Protein AF-A0AAD4DCB7-F1 (afdb_monomer)

InterPro domains:
  IPR027417 P-loop containing nucleoside triphosphate hydrolase [G3DSA:3.40.50.300] (30-169)

Organism: NCBI:txid604196

Foldseek 3Di:
DDDDDDDDDDDDDDDDDDDDDDDDDDDPPPPPPVVVLLLVVLVVLLVVCVPDDDDFDWDAPDPPDDPVRIDGPLVVVVVCVVDPDDDDDDDDDVVSCLVVVLSVSLNVCSVVDDPQAAREFEAEPVVDPDPVDDRVVVSVVVSVDDPVNVVVCVVVVHHHDYRYHDPVD

Radius of gyration: 20.67 Å; Cα contacts (8 Å, |Δi|>4): 109; chains: 1; bounding box: 47×48×66 Å

Secondary structure (DSSP, 8-state):
-------------PPPP----------------HHHHHHHHHHHHHHHTTT--PPPPEE-SSTTS-GGG-EEHHHHHHHHHHTT---------TTSSHHHHHHHHHHHHHHH--TTSPEEEEEEGGG-S-TTS-HHHHHHHHTT--HHHHHHHHHTT--EEEEEE-TT-

Solvent-accessible surface area (backbone atoms only — not comparable to full-atom values): 11373 Å² total; per-residue (Å²): 142,82,89,78,90,84,75,88,86,76,89,78,86,83,80,84,87,85,88,88,80,88,83,89,81,81,74,82,71,76,72,75,60,65,61,60,57,49,50,53,50,38,52,54,53,52,61,77,55,66,81,64,91,78,77,91,51,71,39,52,95,45,94,85,54,60,79,93,55,55,42,57,40,68,62,54,52,53,55,42,70,75,45,93,66,88,80,85,87,88,84,76,61,90,90,68,46,63,64,61,48,52,53,51,50,46,46,53,50,49,72,71,57,53,94,89,52,63,44,73,42,83,40,63,49,80,80,51,95,58,83,90,49,65,62,67,61,54,52,41,44,77,68,72,46,48,73,68,54,55,50,48,41,59,75,67,65,62,50,70,45,77,44,80,33,57,91,91,113

Mean predicted aligned error: 11.13 Å

pLDDT: mean 80.5, std 22.94, range [25.91, 97.88]

Structure (mmCIF, N/CA/C/O backbone):
data_AF-A0AAD4DCB7-F1
#
_entry.id   AF-A0AAD4DCB7-F1
#
loop_
_atom_site.group_PDB
_atom_site.id
_atom_site.type_symbol
_atom_site.label_atom_id
_atom_site.label_alt_id
_atom_site.label_comp_id
_atom_site.label_asym_id
_atom_site.label_entity_id
_atom_site.label_seq_id
_atom_site.pdbx_PDB_ins_code
_atom_site.Cartn_x
_atom_site.Cartn_y
_atom_site.Cartn_z
_atom_site.occupancy
_atom_site.B_iso_or_equiv
_atom_site.auth_seq_id
_atom_site.auth_comp_id
_atom_site.auth_asym_id
_atom_site.auth_atom_id
_atom_site.pdbx_PDB_model_num
ATOM 1 N N . MET A 1 1 ? 25.130 -33.516 -2.835 1.00 41.56 1 MET A N 1
ATOM 2 C CA . MET A 1 1 ? 24.281 -34.267 -1.887 1.00 41.56 1 MET A CA 1
ATOM 3 C C . MET A 1 1 ? 24.640 -33.838 -0.472 1.00 41.56 1 MET A C 1
ATOM 5 O O . MET A 1 1 ? 25.670 -34.257 0.023 1.00 41.56 1 MET A O 1
ATOM 9 N N . SER A 1 2 ? 23.850 -32.950 0.135 1.00 29.09 2 SER A N 1
ATOM 10 C CA . SER A 1 2 ? 23.653 -32.873 1.590 1.00 29.09 2 SER A CA 1
ATOM 11 C C . SER A 1 2 ? 22.534 -31.869 1.860 1.00 29.09 2 SER A C 1
ATOM 13 O O . SER A 1 2 ? 22.685 -30.669 1.650 1.00 29.09 2 SER A O 1
ATOM 15 N N . LEU A 1 3 ? 21.379 -32.409 2.238 1.00 35.41 3 LEU A N 1
ATOM 16 C CA . LEU A 1 3 ? 20.238 -31.688 2.783 1.00 35.41 3 LEU A CA 1
ATOM 17 C C . LEU A 1 3 ? 20.565 -31.271 4.214 1.00 35.41 3 LEU A C 1
ATOM 19 O O . LEU A 1 3 ? 20.892 -32.140 5.020 1.00 35.41 3 LEU A O 1
ATOM 23 N N . ARG A 1 4 ? 20.333 -30.005 4.569 1.00 30.89 4 ARG A N 1
ATOM 24 C CA . ARG A 1 4 ? 19.874 -29.650 5.917 1.00 30.89 4 ARG A CA 1
ATOM 25 C C . ARG A 1 4 ? 18.818 -28.555 5.831 1.00 30.89 4 ARG A C 1
ATOM 27 O O . ARG A 1 4 ? 19.113 -27.396 5.573 1.00 30.89 4 ARG A O 1
ATOM 34 N N . LYS A 1 5 ? 17.574 -28.987 6.042 1.00 44.81 5 LYS A N 1
ATOM 35 C CA . LYS A 1 5 ? 16.490 -28.161 6.572 1.00 44.81 5 LYS A CA 1
ATOM 36 C C . LYS A 1 5 ? 16.905 -27.666 7.956 1.00 44.81 5 LYS A C 1
ATOM 38 O O . LYS A 1 5 ? 17.468 -28.454 8.708 1.00 44.81 5 LYS A O 1
ATOM 43 N N . ASN A 1 6 ? 16.589 -26.417 8.263 1.00 33.38 6 ASN A N 1
ATOM 44 C CA . ASN A 1 6 ? 16.249 -25.882 9.584 1.00 33.38 6 ASN A CA 1
ATOM 45 C C . ASN A 1 6 ? 15.901 -24.407 9.375 1.00 33.38 6 ASN A C 1
ATOM 47 O O . ASN A 1 6 ? 16.476 -23.772 8.503 1.00 33.38 6 ASN A O 1
ATOM 51 N N . ALA A 1 7 ? 15.050 -23.754 10.137 1.00 33.47 7 ALA A N 1
ATOM 52 C CA . ALA A 1 7 ? 13.912 -24.088 10.981 1.00 33.47 7 ALA A CA 1
ATOM 53 C C . ALA A 1 7 ? 13.369 -22.689 11.331 1.00 33.47 7 ALA A C 1
ATOM 55 O O . ALA A 1 7 ? 14.147 -21.749 11.480 1.00 33.47 7 ALA A O 1
ATOM 56 N N . ARG A 1 8 ? 12.048 -22.523 11.362 1.00 35.31 8 ARG A N 1
ATOM 57 C CA . ARG A 1 8 ? 11.400 -21.250 11.696 1.00 35.31 8 ARG A CA 1
ATOM 58 C C . ARG A 1 8 ? 11.793 -20.836 13.114 1.00 35.31 8 ARG A C 1
ATOM 60 O O . ARG A 1 8 ? 11.550 -21.603 14.039 1.00 35.31 8 ARG A O 1
ATOM 67 N N . GLU A 1 9 ? 12.301 -19.623 13.283 1.00 30.69 9 GLU A N 1
ATOM 68 C CA . GLU A 1 9 ? 12.289 -18.954 14.582 1.00 30.69 9 GLU A CA 1
ATOM 69 C C . GLU A 1 9 ? 11.057 -18.052 14.626 1.00 30.69 9 GLU A C 1
ATOM 71 O O . GLU A 1 9 ? 10.991 -16.994 14.007 1.00 30.69 9 GLU A O 1
ATOM 76 N N . THR A 1 10 ? 10.025 -18.539 15.310 1.00 28.00 10 THR A N 1
ATOM 77 C CA . THR A 1 10 ? 8.884 -17.742 15.750 1.00 28.00 10 THR A CA 1
ATOM 78 C C . THR A 1 10 ? 9.076 -17.513 17.239 1.00 28.00 10 THR A C 1
ATOM 80 O O . THR A 1 10 ? 9.027 -18.460 18.021 1.00 28.00 10 THR A O 1
ATOM 83 N N . VAL A 1 11 ? 9.331 -16.267 17.630 1.00 27.50 11 VAL A N 1
ATOM 84 C CA . VAL A 1 11 ? 9.388 -15.876 19.039 1.00 27.50 11 VAL A CA 1
ATOM 85 C C . VAL A 1 11 ? 7.952 -15.647 19.509 1.00 27.50 11 VAL A C 1
ATOM 87 O O . VAL A 1 11 ? 7.332 -14.650 19.154 1.00 27.50 11 VAL A O 1
ATOM 90 N N . PHE A 1 12 ? 7.412 -16.590 20.283 1.00 25.91 12 PHE A N 1
ATOM 91 C CA . PHE A 1 12 ? 6.199 -16.394 21.076 1.00 25.91 12 PHE A CA 1
ATOM 92 C C . PHE A 1 12 ? 6.615 -16.028 22.501 1.00 25.91 12 PHE A C 1
ATOM 94 O O . PHE A 1 12 ? 7.257 -16.828 23.180 1.00 25.91 12 PHE A O 1
ATOM 101 N N . SER A 1 13 ? 6.250 -14.836 22.969 1.00 26.53 13 SER A N 1
ATOM 102 C CA . SER A 1 13 ? 6.255 -14.523 24.396 1.00 26.53 13 SER A CA 1
ATOM 103 C C . SER A 1 13 ? 4.914 -14.946 24.998 1.00 26.53 13 SER A C 1
ATOM 105 O O . SER A 1 13 ? 3.864 -14.370 24.722 1.00 26.53 13 SER A O 1
ATOM 107 N N . THR A 1 14 ? 4.943 -15.997 25.812 1.00 27.69 14 THR A N 1
ATOM 108 C CA . THR A 1 14 ? 3.804 -16.459 26.609 1.00 27.69 14 THR A CA 1
ATOM 109 C C . THR A 1 14 ? 3.770 -15.656 27.908 1.00 27.69 14 THR A C 1
ATOM 111 O O . THR A 1 14 ? 4.692 -15.768 28.711 1.00 27.69 14 THR A O 1
ATOM 114 N N . PHE A 1 15 ? 2.722 -14.865 28.142 1.00 30.95 15 PHE A N 1
ATOM 115 C CA . PHE A 1 15 ? 2.411 -14.357 29.482 1.00 30.95 15 PHE A CA 1
ATOM 116 C C . PHE A 1 15 ? 1.294 -15.210 30.088 1.00 30.95 15 PHE A C 1
ATOM 118 O O . PHE A 1 15 ? 0.209 -15.340 29.519 1.00 30.95 15 PHE A O 1
ATOM 125 N N . SER A 1 16 ? 1.609 -15.843 31.220 1.00 30.06 16 SER A N 1
ATOM 126 C CA . SER A 1 16 ? 0.702 -16.676 32.008 1.00 30.06 16 SER A CA 1
ATOM 127 C C . SER A 1 16 ? -0.467 -15.865 32.569 1.00 30.06 16 SER A C 1
ATOM 129 O O . SER A 1 16 ? -0.285 -14.760 33.074 1.00 30.06 16 SER A O 1
ATOM 131 N N . LYS A 1 17 ? -1.663 -16.460 32.512 1.00 32.12 17 LYS A N 1
ATOM 132 C CA . LYS A 1 17 ? -2.847 -16.048 33.274 1.00 32.12 17 LYS A CA 1
ATOM 133 C C . LYS A 1 17 ? -2.652 -16.384 34.753 1.00 32.12 17 LYS A C 1
ATOM 135 O O . LYS A 1 17 ? -2.467 -17.553 35.077 1.00 32.12 17 LYS A O 1
ATOM 140 N N . GLU A 1 18 ? -2.847 -15.400 35.619 1.00 35.16 18 GLU A N 1
ATOM 141 C CA . GLU A 1 18 ? -3.447 -15.606 36.939 1.00 35.16 18 GLU A CA 1
ATOM 142 C C . GLU A 1 18 ? -4.855 -14.987 36.897 1.00 35.16 18 GLU A C 1
ATOM 144 O O . GLU A 1 18 ? -5.040 -13.877 36.394 1.00 35.16 18 GLU A O 1
ATOM 149 N N . GLN A 1 19 ? -5.860 -15.759 37.317 1.00 34.94 19 GLN A N 1
ATOM 150 C CA . GLN A 1 19 ? -7.262 -15.353 37.459 1.00 34.94 19 GLN A CA 1
ATOM 151 C C . GLN A 1 19 ? -7.595 -15.185 38.943 1.00 34.94 19 GLN A C 1
ATOM 153 O O . GLN A 1 19 ? -7.150 -16.018 39.727 1.00 34.94 19 GLN A O 1
ATOM 158 N N . ASP A 1 20 ? -8.363 -14.138 39.268 1.00 33.03 20 ASP A N 1
ATOM 159 C CA . ASP A 1 20 ? -9.644 -14.094 40.027 1.00 33.03 20 ASP A CA 1
ATOM 160 C C . ASP A 1 20 ? -9.807 -12.696 40.671 1.00 33.03 20 ASP A C 1
ATOM 162 O O . ASP A 1 20 ? -8.818 -12.093 41.067 1.00 33.03 20 ASP A O 1
ATOM 166 N N . GLU A 1 21 ? -10.968 -12.045 40.809 1.00 33.78 21 GLU A N 1
ATOM 167 C CA . GLU A 1 21 ? -12.379 -12.395 40.607 1.00 33.78 21 GLU A CA 1
ATOM 168 C C . GLU A 1 21 ? -13.207 -11.076 40.574 1.00 33.78 21 GLU A C 1
ATOM 170 O O . GLU A 1 21 ? -12.840 -10.089 41.211 1.00 33.78 21 GLU A O 1
ATOM 175 N N . THR A 1 22 ? -14.371 -11.095 39.903 1.00 32.88 22 THR A N 1
ATOM 176 C CA . THR A 1 22 ? -15.558 -10.198 40.032 1.00 32.88 22 THR A CA 1
ATOM 177 C C . THR A 1 22 ? -15.444 -8.669 39.857 1.00 32.88 22 THR A C 1
ATOM 179 O O . THR A 1 22 ? -14.935 -7.987 40.730 1.00 32.88 22 THR A O 1
ATOM 182 N N . VAL A 1 23 ? -16.142 -8.109 38.848 1.00 37.91 23 VAL A N 1
ATOM 183 C CA . VAL A 1 23 ? -17.377 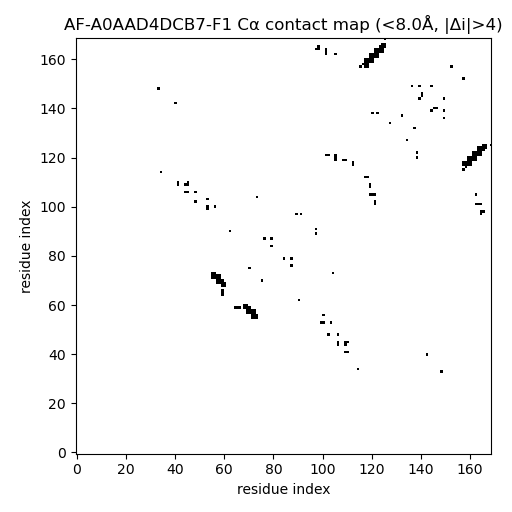-7.298 39.035 1.00 37.91 23 VAL A CA 1
ATOM 184 C C . VAL A 1 23 ? -18.257 -7.360 37.771 1.00 37.91 23 VAL A C 1
ATOM 186 O O . VAL A 1 23 ? -17.824 -7.140 36.644 1.00 37.91 23 VAL A O 1
ATOM 189 N N . SER A 1 24 ? -19.522 -7.669 38.043 1.00 38.34 24 SER A N 1
ATOM 190 C CA . SER A 1 24 ? -20.749 -7.589 37.249 1.00 38.34 24 SER A CA 1
ATOM 191 C C . SER A 1 24 ? -20.885 -6.399 36.280 1.00 38.34 24 SER A C 1
ATOM 193 O O . SER A 1 24 ? -20.706 -5.250 36.670 1.00 38.34 24 SER A O 1
ATOM 195 N N . GLY A 1 25 ? -21.397 -6.683 35.073 1.00 41.00 25 GLY A N 1
ATOM 196 C CA . GLY A 1 25 ? -22.144 -5.715 34.258 1.00 41.00 25 GLY A CA 1
ATOM 197 C C . GLY A 1 25 ? -21.392 -5.065 33.096 1.00 41.00 25 GLY A C 1
ATOM 198 O O . GLY A 1 25 ? -21.451 -3.849 32.949 1.00 41.00 25 GLY A O 1
ATOM 199 N N . ALA A 1 26 ? -20.722 -5.836 32.237 1.00 33.56 26 ALA A N 1
ATOM 200 C CA . ALA A 1 26 ? -20.264 -5.297 30.959 1.00 33.56 26 ALA A CA 1
ATOM 201 C C . ALA A 1 26 ? -21.442 -5.251 29.976 1.00 33.56 26 ALA A C 1
ATOM 203 O O . ALA A 1 26 ? -21.912 -6.287 29.500 1.00 33.56 26 ALA A O 1
ATOM 204 N N . MET A 1 27 ? -21.915 -4.042 29.662 1.00 34.16 27 MET A N 1
ATOM 205 C CA . MET A 1 27 ? -22.594 -3.803 28.393 1.00 34.16 27 MET A CA 1
ATOM 206 C C . MET A 1 27 ? -21.741 -4.425 27.289 1.00 34.16 27 MET A C 1
ATOM 208 O O . MET A 1 27 ? -20.539 -4.168 27.234 1.00 34.16 27 MET A O 1
ATOM 212 N N . ALA A 1 28 ? -22.348 -5.250 26.437 1.00 42.50 28 ALA A N 1
ATOM 213 C CA . ALA A 1 28 ? -21.714 -5.686 25.207 1.00 42.50 28 ALA A CA 1
ATOM 214 C C . ALA A 1 28 ? -21.410 -4.426 24.390 1.00 42.50 28 ALA A C 1
ATOM 216 O O . ALA A 1 28 ? -22.285 -3.871 23.728 1.00 42.50 28 ALA A O 1
ATOM 217 N N . VAL A 1 29 ? -20.183 -3.924 24.517 1.00 39.62 29 VAL A N 1
ATOM 218 C CA . VAL A 1 29 ? -19.642 -2.916 23.620 1.00 39.62 29 VAL A CA 1
ATOM 219 C C . VAL A 1 29 ? -19.619 -3.617 22.275 1.00 39.62 29 VAL A C 1
ATOM 221 O O . VAL A 1 29 ? -18.837 -4.546 22.077 1.00 39.62 29 VAL A O 1
ATOM 224 N N . ALA A 1 30 ? -20.554 -3.257 21.398 1.00 46.28 30 ALA A N 1
ATOM 225 C CA . ALA A 1 30 ? -20.471 -3.636 20.003 1.00 46.28 30 ALA A CA 1
ATOM 226 C C . ALA A 1 30 ? -19.115 -3.120 19.527 1.00 46.28 30 ALA A C 1
ATOM 228 O O . ALA A 1 30 ? -18.909 -1.910 19.454 1.00 46.28 30 ALA A O 1
ATOM 229 N N . ILE A 1 31 ? -18.167 -4.036 19.338 1.00 50.03 31 ILE A N 1
ATOM 230 C CA . ILE A 1 31 ? -16.877 -3.728 18.734 1.00 50.03 31 ILE A CA 1
ATOM 231 C C . ILE A 1 31 ? -17.246 -3.123 17.379 1.00 50.03 31 ILE A C 1
ATOM 233 O O . ILE A 1 31 ? -17.922 -3.811 16.608 1.00 50.03 31 ILE A O 1
ATOM 237 N N . PRO A 1 32 ? -16.937 -1.842 17.112 1.00 54.47 32 PRO A N 1
ATOM 238 C CA . PRO A 1 32 ? -17.151 -1.288 15.786 1.00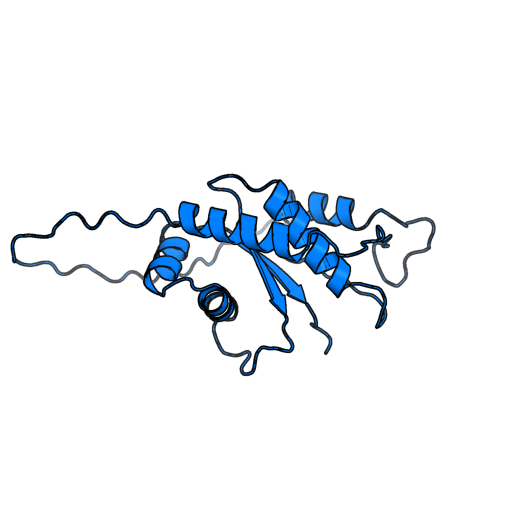 54.47 32 PRO A CA 1
ATOM 239 C C . PRO A 1 32 ? -16.424 -2.212 14.812 1.00 54.47 32 PRO A C 1
ATOM 241 O O . PRO A 1 32 ? -15.235 -2.460 15.007 1.00 54.47 32 PRO A O 1
ATOM 244 N N . GLU A 1 33 ? -17.126 -2.789 13.832 1.00 73.62 33 GLU A N 1
ATOM 245 C CA . GLU A 1 33 ? -16.454 -3.619 12.837 1.00 73.62 33 GLU A CA 1
ATOM 246 C C . GLU A 1 33 ? -15.444 -2.713 12.133 1.00 73.62 33 GLU A C 1
ATOM 248 O O . GLU A 1 33 ? -15.826 -1.829 11.378 1.00 73.62 33 GLU A O 1
ATOM 253 N N . ILE A 1 34 ? -14.150 -2.918 12.383 1.00 88.44 34 ILE A N 1
ATOM 254 C CA . ILE A 1 34 ? -13.051 -2.162 11.763 1.00 88.44 34 ILE A CA 1
ATOM 255 C C . ILE A 1 34 ? -13.160 -2.073 10.234 1.00 88.44 34 ILE A C 1
ATOM 257 O O . ILE A 1 34 ? -12.638 -1.163 9.598 1.00 88.44 34 ILE A O 1
ATOM 261 N N . GLU A 1 35 ? -13.878 -3.027 9.653 1.00 90.25 35 GLU A N 1
ATOM 262 C CA . GLU A 1 35 ? -14.223 -3.109 8.245 1.00 90.25 35 GLU A CA 1
ATOM 263 C C . GLU A 1 35 ? -15.109 -1.943 7.777 1.00 90.25 35 GLU A C 1
ATOM 265 O O . GLU A 1 35 ? -14.896 -1.458 6.672 1.00 90.25 35 GLU A O 1
ATOM 270 N N . ASP A 1 36 ? -16.018 -1.409 8.600 1.00 90.94 36 ASP A N 1
ATOM 271 C CA . ASP A 1 36 ? -16.795 -0.210 8.248 1.00 90.94 36 ASP A CA 1
ATOM 272 C C . ASP A 1 36 ? -15.882 1.015 8.082 1.00 90.94 36 ASP A C 1
ATOM 274 O O . ASP A 1 36 ? -16.032 1.790 7.134 1.00 90.94 36 ASP A O 1
ATOM 278 N N . ASP A 1 37 ? -14.894 1.176 8.965 1.00 93.12 37 ASP A N 1
ATOM 279 C CA . ASP A 1 37 ? -13.920 2.267 8.869 1.00 93.12 37 ASP A CA 1
ATOM 280 C C . ASP A 1 37 ? -12.941 2.059 7.706 1.00 93.12 37 ASP A C 1
ATOM 282 O O . ASP A 1 37 ? -12.565 3.020 7.033 1.00 93.12 37 ASP A O 1
ATOM 286 N N . LEU A 1 38 ? -12.590 0.810 7.385 1.00 95.06 38 LEU A N 1
ATOM 287 C CA . LEU A 1 38 ? -11.819 0.483 6.182 1.00 95.06 38 LEU A CA 1
ATOM 288 C C . LEU A 1 38 ? -12.596 0.791 4.895 1.00 95.06 38 LEU A C 1
ATOM 290 O O . LEU A 1 38 ? -12.002 1.272 3.931 1.00 95.06 38 LEU A O 1
ATOM 294 N N . LEU A 1 39 ? -13.913 0.566 4.870 1.00 94.12 39 LEU A N 1
ATOM 295 C CA . LEU A 1 39 ? -14.763 0.943 3.739 1.00 94.12 39 LEU A CA 1
ATOM 296 C C . LEU A 1 39 ? -14.859 2.467 3.588 1.00 94.12 39 LEU A C 1
ATOM 298 O O . LEU A 1 39 ? -14.714 2.971 2.477 1.00 94.12 39 LEU A O 1
ATOM 302 N N . ARG A 1 40 ? -14.987 3.215 4.692 1.00 94.56 40 ARG A N 1
ATOM 303 C CA . ARG A 1 40 ? -14.917 4.689 4.658 1.00 94.56 40 ARG A CA 1
ATOM 304 C C . ARG A 1 40 ? -13.567 5.186 4.147 1.00 94.56 40 ARG A C 1
ATOM 306 O O . ARG A 1 40 ? -13.521 6.094 3.319 1.00 94.56 40 ARG A O 1
ATOM 313 N N . LEU A 1 41 ? -12.468 4.581 4.607 1.00 95.00 41 LEU A N 1
ATOM 314 C CA . LEU A 1 41 ? -11.126 4.899 4.121 1.00 95.00 41 LEU A CA 1
ATOM 315 C C . LEU A 1 41 ? -11.001 4.612 2.620 1.00 95.00 41 LEU A C 1
ATOM 317 O O . LEU A 1 41 ? -10.450 5.437 1.892 1.00 95.00 41 LEU A O 1
ATOM 321 N N . LYS A 1 42 ? -11.512 3.467 2.153 1.00 95.69 42 LYS A N 1
ATOM 322 C CA . LYS A 1 42 ? -11.552 3.114 0.730 1.00 95.69 42 LYS A CA 1
ATOM 323 C C . LYS A 1 42 ? -12.254 4.203 -0.074 1.00 95.69 42 LYS A C 1
ATOM 325 O O . LYS A 1 42 ? -11.666 4.693 -1.035 1.00 95.69 42 LYS A O 1
ATOM 330 N N . ASP A 1 43 ? -13.461 4.597 0.316 1.00 94.81 43 ASP A N 1
ATOM 331 C CA . ASP A 1 43 ? -14.234 5.611 -0.408 1.00 94.81 43 ASP A CA 1
ATOM 332 C C . ASP A 1 43 ? -13.478 6.948 -0.449 1.00 94.81 43 ASP A C 1
ATOM 334 O O . ASP A 1 43 ? -13.230 7.485 -1.530 1.00 94.81 43 ASP A O 1
ATOM 338 N N . PHE A 1 44 ? -12.954 7.401 0.694 1.00 93.31 44 PHE A N 1
ATOM 339 C CA . PHE A 1 44 ? -12.126 8.608 0.776 1.00 93.31 44 PHE A CA 1
ATOM 340 C C . PHE A 1 44 ? -10.891 8.555 -0.145 1.00 93.31 44 PHE A C 1
ATOM 342 O O . PHE A 1 44 ? -10.570 9.519 -0.848 1.00 93.31 44 PHE A O 1
ATOM 349 N N . ARG A 1 45 ? -10.183 7.420 -0.188 1.00 92.62 45 ARG A N 1
ATOM 350 C CA . ARG A 1 45 ? -9.015 7.216 -1.066 1.00 92.62 45 ARG A CA 1
ATOM 351 C C . ARG A 1 45 ? -9.397 7.217 -2.544 1.00 92.62 45 ARG A C 1
ATOM 353 O O . ARG A 1 45 ? -8.652 7.731 -3.380 1.00 92.62 45 ARG A O 1
ATOM 360 N N . LEU A 1 46 ? -10.552 6.651 -2.885 1.00 93.19 46 LEU A N 1
ATOM 361 C CA . LEU A 1 46 ? -11.030 6.610 -4.262 1.00 93.19 46 LEU A CA 1
ATOM 362 C C . LEU A 1 46 ? -11.536 7.974 -4.749 1.00 93.19 46 LEU A C 1
ATOM 364 O O . LEU A 1 46 ? -11.338 8.290 -5.922 1.00 93.19 46 LEU A O 1
ATOM 368 N N . GLU A 1 47 ? -12.105 8.799 -3.883 1.00 91.00 47 GLU A N 1
ATOM 369 C CA . GLU A 1 47 ? -12.512 10.165 -4.230 1.00 91.00 47 GLU A CA 1
ATOM 370 C C . GLU A 1 47 ? -11.297 11.092 -4.389 1.00 91.00 47 GLU A C 1
ATOM 372 O O . GLU A 1 47 ? -11.137 11.763 -5.409 1.00 91.00 47 GLU A O 1
ATOM 377 N N . THR A 1 48 ? -10.368 11.074 -3.427 1.00 85.38 48 THR A N 1
ATOM 378 C CA . THR A 1 48 ? -9.180 11.955 -3.439 1.00 85.38 48 THR A CA 1
ATOM 379 C C . THR A 1 48 ? -8.270 11.750 -4.653 1.00 85.38 48 THR A C 1
ATOM 381 O O . THR A 1 48 ? -7.602 12.685 -5.093 1.00 85.38 48 THR A O 1
ATOM 384 N N . GLN A 1 49 ? -8.255 10.546 -5.226 1.00 80.44 49 GLN A N 1
ATOM 385 C CA . GLN A 1 49 ? -7.409 10.187 -6.368 1.00 80.44 49 GLN A CA 1
ATOM 386 C C . GLN A 1 49 ? -8.164 10.153 -7.709 1.00 80.44 49 GLN A C 1
ATOM 388 O O . GLN A 1 49 ? -7.621 9.681 -8.708 1.00 80.44 49 GLN A O 1
ATOM 393 N N . GLU A 1 50 ? -9.421 10.603 -7.768 1.00 69.12 50 GLU A N 1
ATOM 394 C CA . GLU A 1 50 ? -10.259 10.461 -8.967 1.00 69.12 50 GLU A CA 1
ATOM 395 C C . GLU A 1 50 ? -9.770 11.278 -10.177 1.00 69.12 50 GLU A C 1
ATOM 397 O O . GLU A 1 50 ? -9.934 10.837 -11.312 1.00 69.12 50 GLU A O 1
ATOM 402 N N . ASN A 1 51 ? -9.075 12.398 -9.946 1.00 59.66 51 ASN A N 1
ATOM 403 C CA . ASN A 1 51 ? -8.681 13.356 -10.989 1.00 59.66 51 ASN A CA 1
ATOM 404 C C . ASN A 1 51 ? -7.175 13.382 -11.315 1.00 59.66 51 ASN A C 1
ATOM 406 O O . ASN A 1 51 ? -6.707 14.292 -12.001 1.00 59.66 51 ASN A O 1
ATOM 410 N N . ALA A 1 52 ? -6.394 12.413 -10.834 1.00 73.56 52 ALA A N 1
ATOM 411 C CA . ALA A 1 52 ? -4.971 12.344 -11.157 1.00 73.56 52 ALA A CA 1
ATOM 412 C C . ALA A 1 52 ? -4.767 11.749 -12.563 1.00 73.56 52 ALA A C 1
ATOM 414 O O . ALA A 1 52 ? -5.134 10.601 -12.822 1.00 73.56 52 ALA A O 1
ATOM 415 N N . LEU A 1 53 ? -4.159 12.512 -13.479 1.00 83.69 53 LEU A N 1
ATOM 416 C CA . LEU A 1 53 ? -3.724 11.987 -14.775 1.00 83.69 53 LEU A CA 1
ATOM 417 C C . LEU A 1 53 ? -2.606 10.957 -14.549 1.00 83.69 53 LEU A C 1
ATOM 419 O O . LEU A 1 53 ? -1.469 11.320 -14.255 1.00 83.69 53 LEU A O 1
ATOM 423 N N . TYR A 1 54 ? -2.935 9.675 -14.697 1.00 89.44 54 TYR A N 1
ATOM 424 C CA . TYR A 1 54 ? -1.978 8.576 -14.619 1.00 89.44 54 TYR A CA 1
ATOM 425 C C . TYR A 1 54 ? -1.628 8.061 -16.016 1.00 89.44 54 TYR A C 1
ATOM 427 O O . TYR A 1 54 ? -2.509 7.675 -16.786 1.00 89.44 54 TYR A O 1
ATOM 435 N N . ILE A 1 55 ? -0.330 8.012 -16.321 1.00 91.12 55 ILE A N 1
ATOM 436 C CA . ILE A 1 55 ? 0.199 7.381 -17.532 1.00 91.12 55 ILE A CA 1
ATOM 437 C C . ILE A 1 55 ? 0.762 6.008 -17.138 1.00 91.12 55 ILE A C 1
ATOM 439 O O . ILE A 1 55 ? 1.643 5.955 -16.274 1.00 91.12 55 ILE A O 1
ATOM 443 N N . PRO A 1 56 ? 0.291 4.904 -17.748 1.00 93.81 56 PRO A N 1
ATOM 444 C CA . PRO A 1 56 ? 0.836 3.574 -17.499 1.00 93.81 56 PRO A CA 1
ATOM 445 C C . PRO A 1 56 ? 2.347 3.519 -17.732 1.00 93.81 56 PRO A C 1
ATOM 447 O O . PRO A 1 56 ? 2.834 3.866 -18.808 1.00 93.81 56 PRO A O 1
ATOM 450 N N . GLN A 1 57 ? 3.084 3.067 -16.718 1.00 93.69 57 GLN A N 1
ATOM 451 C CA . GLN A 1 57 ? 4.543 2.988 -16.766 1.00 93.69 57 GLN A CA 1
ATOM 452 C C . GLN A 1 57 ? 5.016 1.625 -17.266 1.00 93.69 57 GLN A C 1
ATOM 454 O O . GLN A 1 57 ? 4.430 0.585 -16.955 1.00 93.69 57 GLN A O 1
ATOM 459 N N . GLN A 1 58 ? 6.113 1.651 -18.016 1.00 95.31 58 GLN A N 1
ATOM 460 C CA . GLN A 1 58 ? 6.893 0.471 -18.362 1.00 95.31 58 GLN A CA 1
ATOM 461 C C . GLN A 1 58 ? 8.078 0.364 -17.405 1.00 95.31 58 GLN A C 1
ATOM 463 O O . GLN A 1 58 ? 8.607 1.375 -16.944 1.00 95.31 58 GLN A O 1
ATOM 468 N N . ALA A 1 59 ? 8.499 -0.858 -17.118 1.00 95.31 59 ALA A N 1
ATOM 469 C CA . ALA A 1 59 ? 9.677 -1.140 -16.318 1.00 95.31 59 ALA A CA 1
ATOM 470 C C . ALA A 1 59 ? 10.454 -2.303 -16.925 1.00 95.31 59 ALA A C 1
ATOM 472 O O . ALA A 1 59 ? 9.968 -3.010 -17.803 1.00 95.31 59 ALA A O 1
ATOM 473 N N . LYS A 1 60 ? 11.675 -2.496 -16.440 1.00 94.25 60 LYS A N 1
ATOM 474 C CA . LYS A 1 60 ? 12.551 -3.607 -16.805 1.00 94.25 60 LYS A CA 1
ATOM 475 C C . LYS A 1 60 ? 13.028 -4.323 -15.539 1.00 94.25 60 LYS A C 1
ATOM 477 O O . LYS A 1 60 ? 12.989 -3.716 -14.467 1.00 94.25 60 LYS A O 1
ATOM 482 N N . PRO A 1 61 ? 13.487 -5.587 -15.619 1.00 92.06 61 PRO A N 1
ATOM 483 C CA . PRO A 1 61 ? 13.795 -6.383 -14.426 1.00 92.06 61 PRO A CA 1
ATOM 484 C C . PRO A 1 61 ? 14.901 -5.787 -13.547 1.00 92.06 61 PRO A C 1
ATOM 486 O O . PRO A 1 61 ? 14.908 -5.978 -12.334 1.00 92.06 61 PRO A O 1
ATOM 489 N N . SER A 1 62 ? 15.859 -5.092 -14.163 1.00 91.19 62 SER A N 1
ATOM 490 C CA . SER A 1 62 ? 16.970 -4.433 -13.480 1.00 91.19 62 SER A CA 1
ATOM 491 C C . SER A 1 62 ? 17.476 -3.232 -14.277 1.00 91.19 62 SER A C 1
ATOM 493 O O . SER A 1 62 ? 17.246 -3.130 -15.483 1.00 91.19 62 SER A O 1
ATOM 495 N N . LEU A 1 63 ? 18.254 -2.358 -13.631 1.00 86.25 63 LEU A N 1
ATOM 496 C CA . LEU A 1 63 ? 18.865 -1.186 -14.273 1.00 86.25 63 LEU A CA 1
ATOM 497 C C . LEU A 1 63 ? 19.711 -1.543 -15.510 1.00 86.25 63 LEU A C 1
ATOM 499 O O . LEU A 1 63 ? 19.738 -0.768 -16.465 1.00 86.25 63 LEU A O 1
ATOM 503 N N . GLN A 1 64 ? 20.356 -2.718 -15.523 1.00 89.31 64 GLN A N 1
ATOM 504 C CA . GLN A 1 64 ? 21.207 -3.168 -16.634 1.00 89.31 64 GLN A CA 1
ATOM 505 C C . GLN A 1 64 ? 20.459 -3.934 -17.734 1.00 89.31 64 GLN A C 1
ATOM 507 O O . GLN A 1 64 ? 21.065 -4.283 -18.744 1.00 89.31 64 GLN A O 1
ATOM 512 N N . SER A 1 65 ? 19.172 -4.234 -17.547 1.00 90.94 65 SER A N 1
ATOM 513 C CA . SER A 1 65 ? 18.392 -4.962 -18.552 1.00 90.94 65 SER A CA 1
ATOM 514 C C . SER A 1 65 ? 18.193 -4.107 -19.813 1.00 90.94 65 SER A C 1
ATOM 516 O O . SER A 1 65 ? 18.142 -2.874 -19.722 1.00 90.94 65 SER A O 1
ATOM 518 N N . SER A 1 66 ? 18.101 -4.750 -20.981 1.00 89.56 66 SER A N 1
ATOM 519 C CA . SER A 1 66 ? 17.824 -4.073 -22.255 1.00 89.56 66 SER A CA 1
ATOM 520 C C . SER A 1 66 ? 16.353 -3.670 -22.369 1.00 89.56 66 SER A C 1
ATOM 522 O O . SER A 1 66 ? 15.485 -4.255 -21.718 1.00 89.56 66 SER A O 1
ATOM 524 N N . ASP A 1 67 ? 16.061 -2.705 -23.238 1.00 89.12 67 ASP A N 1
ATOM 525 C CA . ASP A 1 67 ? 14.694 -2.207 -23.442 1.00 89.12 67 ASP A CA 1
ATOM 526 C C . ASP A 1 67 ? 13.777 -3.244 -24.121 1.00 89.12 67 ASP A C 1
ATOM 528 O O . ASP A 1 67 ? 12.560 -3.195 -23.976 1.00 89.12 67 ASP A O 1
ATOM 532 N N . ASP A 1 68 ? 14.341 -4.274 -24.754 1.00 91.69 68 ASP A N 1
ATOM 533 C CA . ASP A 1 68 ? 13.571 -5.412 -25.283 1.00 91.69 68 ASP A CA 1
ATOM 534 C C . ASP A 1 68 ? 12.924 -6.269 -24.175 1.00 91.69 68 ASP A C 1
ATOM 536 O O . ASP A 1 68 ? 12.130 -7.165 -24.456 1.00 91.69 68 ASP A O 1
ATOM 540 N N . THR A 1 69 ? 13.271 -6.014 -22.908 1.00 93.44 69 THR A N 1
ATOM 541 C CA . THR A 1 69 ? 12.708 -6.692 -21.728 1.00 93.44 69 THR A CA 1
ATOM 542 C C . THR A 1 69 ? 11.676 -5.848 -20.981 1.00 93.44 69 THR A C 1
ATOM 544 O O . THR A 1 69 ? 11.318 -6.184 -19.849 1.00 93.44 69 THR A O 1
ATOM 547 N N . LEU A 1 70 ? 11.216 -4.747 -21.586 1.00 95.50 70 LEU A N 1
ATOM 548 C CA . LEU A 1 70 ? 10.197 -3.891 -20.991 1.00 95.50 70 LEU A CA 1
ATOM 549 C C . LEU A 1 70 ? 8.885 -4.648 -20.775 1.00 95.50 70 LEU A C 1
ATOM 551 O O . LEU A 1 70 ? 8.441 -5.439 -21.608 1.00 95.50 70 LEU A O 1
ATOM 555 N N . PHE A 1 71 ? 8.252 -4.364 -19.645 1.00 96.31 71 PHE A N 1
ATOM 556 C CA . PHE A 1 71 ? 6.938 -4.874 -19.291 1.00 96.31 71 PHE A CA 1
ATOM 557 C C . PHE A 1 71 ? 6.092 -3.794 -18.600 1.00 96.31 71 PHE A C 1
ATOM 559 O O . PHE A 1 71 ? 6.642 -2.883 -17.966 1.00 96.31 71 PHE A O 1
ATOM 566 N N . PRO A 1 72 ? 4.751 -3.908 -18.644 1.00 97.19 72 PRO A N 1
ATOM 567 C CA . PRO A 1 72 ? 3.862 -3.034 -17.888 1.00 97.19 72 PRO A CA 1
ATOM 568 C C . PRO A 1 72 ? 4.105 -3.178 -16.381 1.00 97.19 72 PRO A C 1
ATOM 570 O O . PRO A 1 72 ? 3.922 -4.251 -15.800 1.00 97.19 72 PRO A O 1
ATOM 573 N N . LEU A 1 73 ? 4.501 -2.088 -15.723 1.00 97.06 73 LEU A N 1
ATOM 574 C CA . LEU A 1 73 ? 4.897 -2.120 -14.314 1.00 97.06 73 LEU A CA 1
ATOM 575 C C . LEU A 1 73 ? 3.738 -2.536 -13.393 1.00 97.06 73 LEU A C 1
ATOM 577 O O . LEU A 1 73 ? 3.941 -3.306 -12.457 1.00 97.06 73 LEU A O 1
ATOM 581 N N . MET A 1 74 ? 2.519 -2.065 -13.678 1.00 97.25 74 MET A N 1
ATOM 582 C CA . MET A 1 74 ? 1.331 -2.393 -12.880 1.00 97.25 74 MET A CA 1
ATOM 583 C C . MET A 1 74 ? 1.035 -3.896 -12.888 1.00 97.25 74 MET A C 1
ATOM 585 O O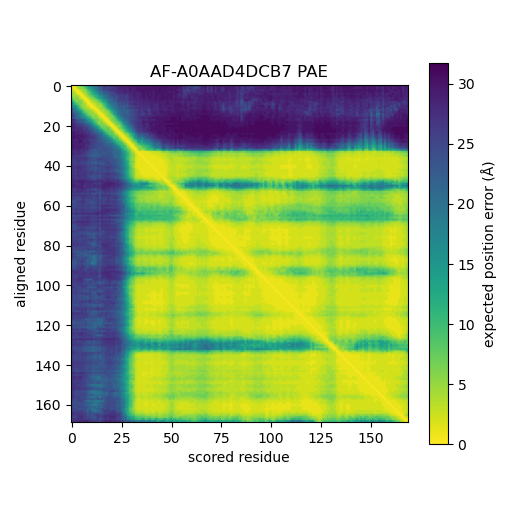 . MET A 1 74 ? 0.814 -4.482 -11.833 1.00 97.25 74 MET A O 1
ATOM 589 N N . GLU A 1 75 ? 1.080 -4.535 -14.058 1.00 97.00 75 GLU A N 1
ATOM 590 C CA . GLU A 1 75 ? 0.838 -5.978 -14.179 1.00 97.00 75 GLU A CA 1
ATOM 591 C C . GLU A 1 75 ? 1.872 -6.772 -13.380 1.00 97.00 75 GLU A C 1
ATOM 593 O O . GLU A 1 75 ? 1.511 -7.672 -12.622 1.00 97.00 75 GLU A O 1
ATOM 598 N N . LYS A 1 76 ? 3.148 -6.375 -13.465 1.00 97.38 76 LYS A N 1
ATOM 599 C CA . LYS A 1 76 ? 4.223 -7.032 -12.719 1.00 97.38 76 LYS A CA 1
ATOM 600 C C . LYS A 1 76 ? 4.096 -6.849 -11.206 1.00 97.38 76 LYS A C 1
ATOM 602 O O . LYS A 1 76 ? 4.386 -7.782 -10.461 1.00 97.38 76 LYS A O 1
ATOM 607 N N . ALA A 1 77 ? 3.651 -5.681 -10.746 1.00 97.38 77 ALA A N 1
ATOM 608 C CA . ALA A 1 77 ? 3.404 -5.434 -9.328 1.00 97.38 77 ALA A CA 1
ATOM 609 C C . ALA A 1 77 ? 2.247 -6.294 -8.793 1.00 97.38 77 ALA A C 1
ATOM 611 O O . ALA A 1 77 ? 2.375 -6.895 -7.728 1.00 97.38 77 ALA A O 1
ATOM 612 N N . ILE A 1 78 ? 1.149 -6.423 -9.545 1.00 97.12 78 ILE A N 1
ATOM 613 C CA . ILE A 1 78 ? 0.026 -7.295 -9.167 1.00 97.12 78 ILE A CA 1
ATOM 614 C C . ILE A 1 78 ? 0.438 -8.775 -9.175 1.00 97.12 78 ILE A C 1
ATOM 616 O O . ILE A 1 78 ? 0.110 -9.501 -8.237 1.00 97.12 78 ILE A O 1
ATOM 620 N N . GLU A 1 79 ? 1.200 -9.222 -10.179 1.00 97.06 79 GLU A N 1
ATOM 621 C CA . GLU A 1 79 ? 1.765 -10.580 -10.220 1.00 97.06 79 GLU A CA 1
ATOM 622 C C . GLU A 1 79 ? 2.643 -10.853 -8.991 1.00 97.06 79 GLU A C 1
ATOM 624 O O . GLU A 1 79 ? 2.522 -11.901 -8.357 1.00 97.06 79 GLU A O 1
ATOM 629 N N . PHE A 1 80 ? 3.496 -9.893 -8.622 1.00 97.12 80 PHE A N 1
ATOM 630 C CA . PHE A 1 80 ? 4.338 -9.992 -7.435 1.00 97.12 80 PHE A CA 1
ATOM 631 C C . PHE A 1 80 ? 3.512 -10.131 -6.150 1.00 97.12 80 PHE A C 1
ATOM 633 O O . PHE A 1 80 ? 3.808 -11.011 -5.342 1.00 97.12 80 PHE A O 1
ATOM 640 N N . LEU A 1 81 ? 2.469 -9.309 -5.978 1.00 96.50 81 LEU A N 1
ATOM 641 C CA . LEU A 1 81 ? 1.596 -9.332 -4.797 1.00 96.50 81 LEU A CA 1
ATOM 642 C C . LEU A 1 81 ? 0.806 -10.643 -4.659 1.00 96.50 81 LEU A C 1
ATOM 644 O O . LEU A 1 81 ? 0.464 -11.033 -3.547 1.00 96.50 81 LEU A O 1
ATOM 648 N N . ALA A 1 82 ? 0.530 -11.336 -5.767 1.00 95.25 82 ALA A N 1
ATOM 649 C CA . ALA A 1 82 ? -0.081 -12.666 -5.756 1.00 95.25 82 ALA A CA 1
ATOM 650 C C . ALA A 1 82 ? 0.924 -13.796 -5.444 1.00 95.25 82 ALA A C 1
ATOM 652 O O . ALA A 1 82 ? 0.526 -14.936 -5.192 1.00 95.25 82 ALA A O 1
ATOM 653 N N . GLY A 1 83 ? 2.224 -13.499 -5.500 1.00 95.00 83 GLY A N 1
ATOM 654 C CA . GLY A 1 83 ? 3.307 -14.441 -5.257 1.00 95.00 83 GLY A CA 1
ATOM 655 C C . GLY A 1 83 ? 3.772 -14.495 -3.794 1.00 95.00 83 GLY A C 1
ATOM 656 O O . GLY A 1 83 ? 3.226 -13.834 -2.917 1.00 95.00 83 GLY A O 1
ATOM 657 N N . PRO A 1 84 ? 4.828 -15.277 -3.505 1.00 92.81 84 PRO A N 1
ATOM 658 C CA . PRO A 1 84 ? 5.410 -15.390 -2.164 1.00 92.81 84 PRO A CA 1
ATOM 659 C C . PRO A 1 84 ? 6.406 -14.263 -1.831 1.00 92.81 84 PRO A C 1
ATOM 661 O O . PRO A 1 84 ? 7.113 -14.343 -0.825 1.00 92.81 84 PRO A O 1
ATOM 664 N N . GLY A 1 85 ? 6.552 -13.271 -2.713 1.00 90.88 85 GLY A N 1
ATOM 665 C CA . GLY A 1 85 ? 7.511 -12.186 -2.548 1.00 90.88 85 GLY A CA 1
ATOM 666 C C . GLY A 1 85 ? 7.144 -11.285 -1.370 1.00 90.88 85 GLY A C 1
ATOM 667 O O . GLY A 1 85 ? 5.976 -10.998 -1.143 1.00 90.88 85 GLY A O 1
ATOM 668 N N . LEU A 1 86 ? 8.152 -10.835 -0.620 1.00 93.38 86 LEU A N 1
ATOM 669 C CA . LEU A 1 86 ? 7.946 -9.963 0.546 1.00 93.38 86 LEU A CA 1
ATOM 670 C C . LEU A 1 86 ? 8.252 -8.492 0.255 1.00 93.38 86 LEU A C 1
ATOM 672 O O . LEU A 1 86 ? 7.622 -7.611 0.827 1.00 93.38 86 LEU A O 1
ATOM 676 N N . VAL A 1 87 ? 9.227 -8.225 -0.620 1.00 95.38 87 VAL A N 1
ATOM 677 C CA . VAL A 1 87 ? 9.673 -6.870 -0.964 1.00 95.38 87 VAL A CA 1
ATOM 678 C C . VAL A 1 87 ? 9.747 -6.707 -2.480 1.00 95.38 87 VAL A C 1
ATOM 680 O O . VAL A 1 87 ? 10.401 -7.502 -3.156 1.00 95.38 87 VAL A O 1
ATOM 683 N N . PHE A 1 88 ? 9.104 -5.656 -2.990 1.00 95.25 88 PHE A N 1
ATOM 684 C CA . PHE A 1 88 ? 9.210 -5.198 -4.374 1.00 95.25 88 PHE A CA 1
ATOM 685 C C . PHE A 1 88 ? 9.945 -3.858 -4.391 1.00 95.25 88 PHE A C 1
ATOM 687 O O . PHE A 1 88 ? 9.433 -2.865 -3.881 1.00 95.25 88 PHE A O 1
ATOM 694 N N . LEU A 1 89 ? 11.153 -3.829 -4.955 1.00 94.56 89 LEU A N 1
ATOM 695 C CA . LEU A 1 89 ? 11.956 -2.611 -5.041 1.00 94.56 89 LEU A CA 1
ATOM 696 C C . LEU A 1 89 ? 11.776 -1.963 -6.416 1.00 94.56 89 LEU A C 1
ATOM 698 O O . LEU A 1 89 ? 12.223 -2.512 -7.423 1.00 94.56 89 LEU A O 1
ATOM 702 N N . LEU A 1 90 ? 11.150 -0.787 -6.445 1.00 93.94 90 LEU A N 1
ATOM 703 C CA . LEU A 1 90 ? 11.000 0.019 -7.653 1.00 93.94 90 LEU A CA 1
ATOM 704 C C . LEU A 1 90 ? 12.104 1.078 -7.720 1.00 93.94 90 LEU A C 1
ATOM 706 O O . LEU A 1 90 ? 12.119 2.021 -6.933 1.00 93.94 90 LEU A O 1
ATOM 710 N N . LEU A 1 91 ? 13.010 0.929 -8.685 1.00 91.81 91 LEU A N 1
ATOM 711 C CA . LEU A 1 91 ? 14.070 1.897 -8.967 1.00 91.81 91 LEU A CA 1
ATOM 712 C C . LEU A 1 91 ? 13.732 2.698 -10.222 1.00 91.81 91 LEU A C 1
ATOM 714 O O . LEU A 1 91 ? 13.155 2.175 -11.172 1.00 91.81 91 LEU A O 1
ATOM 718 N N . GLY A 1 92 ? 14.140 3.959 -10.241 1.00 88.94 92 GLY A N 1
ATOM 719 C CA . GLY A 1 92 ? 13.977 4.839 -11.390 1.00 88.94 92 GLY A CA 1
ATOM 720 C C . GLY A 1 92 ? 14.495 6.231 -11.075 1.00 88.94 92 GLY A C 1
ATOM 721 O O . GLY A 1 92 ? 14.693 6.567 -9.906 1.00 88.94 92 GLY A O 1
ATOM 722 N N . ASP A 1 93 ? 14.683 7.043 -12.106 1.00 87.62 93 ASP A N 1
ATOM 723 C CA . ASP A 1 93 ? 15.203 8.397 -11.951 1.00 87.62 93 ASP A CA 1
ATOM 724 C C . ASP A 1 93 ? 14.250 9.300 -11.150 1.00 87.62 93 ASP A C 1
ATOM 726 O O . ASP A 1 93 ? 13.048 9.024 -10.984 1.00 87.62 93 ASP A O 1
ATOM 730 N N . SER A 1 94 ? 14.793 10.403 -10.633 1.00 85.25 94 SER A N 1
ATOM 731 C CA . SER A 1 94 ? 13.974 11.477 -10.068 1.00 85.25 94 SER A CA 1
ATOM 732 C C . SER A 1 94 ? 13.020 12.012 -11.142 1.00 85.25 94 SER A C 1
ATOM 734 O O . SER A 1 94 ? 13.394 12.165 -12.303 1.00 85.25 94 SER A O 1
ATOM 736 N N . GLY A 1 95 ? 11.756 12.230 -10.778 1.00 85.62 95 GLY A N 1
ATOM 737 C CA . GLY A 1 95 ? 10.715 12.623 -11.734 1.00 85.62 95 GLY A CA 1
ATOM 738 C C . GLY A 1 95 ? 10.203 11.501 -12.651 1.00 85.62 95 GLY A C 1
ATOM 739 O O . GLY A 1 95 ? 9.284 11.744 -13.425 1.00 85.62 95 GLY A O 1
ATOM 740 N N . GLY A 1 96 ? 10.695 10.260 -12.529 1.00 87.12 96 GLY A N 1
ATOM 741 C CA . GLY A 1 96 ? 10.227 9.107 -13.319 1.00 87.12 96 GLY A CA 1
ATOM 742 C C . GLY A 1 96 ? 8.796 8.635 -13.012 1.00 87.12 96 GLY A C 1
ATOM 743 O O . GLY A 1 96 ? 8.333 7.653 -13.581 1.00 87.12 96 GLY A O 1
ATOM 744 N N . GLY A 1 97 ? 8.091 9.313 -12.101 1.00 91.38 97 GLY A N 1
ATOM 745 C CA . GLY A 1 97 ? 6.694 9.030 -11.771 1.00 91.38 97 GLY A CA 1
ATOM 746 C C . GLY A 1 97 ? 6.475 7.918 -10.740 1.00 91.38 97 GLY A C 1
ATOM 747 O O . GLY A 1 97 ? 5.347 7.445 -10.622 1.00 91.38 97 GLY A O 1
ATOM 748 N N . LYS A 1 98 ? 7.501 7.504 -9.983 1.00 93.38 98 LYS A N 1
ATOM 749 C CA . LYS A 1 98 ? 7.407 6.436 -8.964 1.00 93.38 98 LYS A CA 1
ATOM 750 C C . LYS A 1 98 ? 6.301 6.697 -7.929 1.00 93.38 98 LYS A C 1
ATOM 752 O O . LYS A 1 98 ? 5.451 5.840 -7.717 1.00 93.38 98 LYS A O 1
ATOM 757 N N . SER A 1 99 ? 6.239 7.907 -7.376 1.00 92.75 99 SER A N 1
ATOM 758 C CA . SER A 1 99 ? 5.208 8.304 -6.406 1.00 92.75 99 SER A CA 1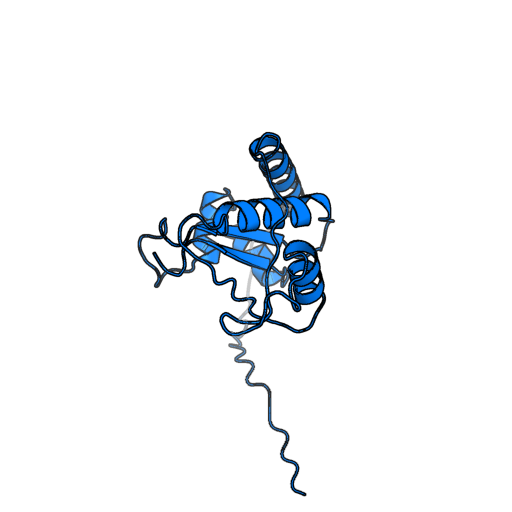
ATOM 759 C C . SER A 1 99 ? 3.796 8.271 -7.000 1.00 92.75 99 SER A C 1
ATOM 761 O O . SER A 1 99 ? 2.863 7.758 -6.388 1.00 92.75 99 SER A O 1
ATOM 763 N N . ILE A 1 100 ? 3.630 8.728 -8.249 1.00 93.25 100 ILE A N 1
ATOM 764 C CA . ILE A 1 100 ? 2.345 8.641 -8.966 1.00 93.25 100 ILE A CA 1
ATOM 765 C C . ILE A 1 100 ? 1.959 7.175 -9.210 1.00 93.25 100 ILE A C 1
ATOM 767 O O . ILE A 1 100 ? 0.795 6.810 -9.046 1.00 93.25 100 ILE A O 1
ATOM 771 N N . PHE A 1 101 ? 2.922 6.313 -9.547 1.00 95.19 101 PHE A N 1
ATOM 772 C CA . PHE A 1 101 ? 2.688 4.874 -9.643 1.00 95.19 101 PHE A CA 1
ATOM 773 C C . PHE A 1 101 ? 2.245 4.271 -8.303 1.00 95.19 101 PHE A C 1
ATOM 775 O O . PHE A 1 101 ? 1.260 3.538 -8.287 1.00 95.19 101 PHE A O 1
ATOM 782 N N . ASN A 1 102 ? 2.904 4.610 -7.192 1.00 95.50 102 ASN A N 1
ATOM 783 C CA . ASN A 1 102 ? 2.551 4.131 -5.853 1.00 95.50 102 ASN A CA 1
ATOM 784 C C . ASN A 1 102 ? 1.112 4.506 -5.466 1.00 95.50 102 ASN A C 1
ATOM 786 O O . ASN A 1 102 ? 0.356 3.647 -5.007 1.00 95.50 102 ASN A O 1
ATOM 790 N N . LEU A 1 103 ? 0.700 5.752 -5.721 1.00 94.44 103 LEU A N 1
ATOM 791 C CA . LEU A 1 103 ? -0.682 6.199 -5.510 1.00 94.44 103 LEU A CA 1
ATOM 792 C C . LEU A 1 103 ? -1.670 5.434 -6.399 1.00 94.44 103 LEU A C 1
ATOM 794 O O . LEU A 1 103 ? -2.721 4.997 -5.936 1.00 94.44 103 LEU A O 1
ATOM 798 N N . GLN A 1 104 ? -1.328 5.213 -7.670 1.00 95.75 104 GLN A N 1
ATOM 799 C CA . GLN A 1 104 ? -2.183 4.457 -8.582 1.00 95.75 104 GLN A CA 1
ATOM 800 C C . GLN A 1 104 ? -2.282 2.969 -8.204 1.00 95.75 104 GLN A C 1
ATOM 802 O O . GLN A 1 104 ? -3.339 2.354 -8.386 1.00 95.75 104 GLN A O 1
ATOM 807 N N . LEU A 1 105 ? -1.206 2.375 -7.685 1.00 96.69 105 LEU A N 1
ATOM 808 C CA . LEU A 1 105 ? -1.209 1.014 -7.157 1.00 96.69 105 LEU A CA 1
ATOM 809 C C . LEU A 1 105 ? -2.130 0.932 -5.936 1.00 96.69 105 LEU A C 1
ATOM 811 O O . LEU A 1 105 ? -3.014 0.078 -5.913 1.00 96.69 105 LEU A O 1
ATOM 815 N N . GLU A 1 106 ? -2.002 1.864 -4.985 1.00 96.75 106 GLU A N 1
ATOM 816 C CA . GLU A 1 106 ? -2.899 1.975 -3.827 1.00 96.75 106 GLU A CA 1
ATOM 817 C C . GLU A 1 106 ? -4.369 2.057 -4.278 1.00 96.75 106 GLU A C 1
ATOM 819 O O . GLU A 1 106 ? -5.203 1.264 -3.836 1.00 96.75 106 GLU A O 1
ATOM 824 N N . ARG A 1 107 ? -4.676 2.948 -5.233 1.00 95.81 107 ARG A N 1
ATOM 825 C CA . ARG A 1 107 ? -6.011 3.090 -5.837 1.00 95.81 107 ARG A CA 1
ATOM 826 C C . ARG A 1 107 ? -6.541 1.773 -6.383 1.00 95.81 107 ARG A C 1
ATOM 828 O O . ARG A 1 107 ? -7.705 1.431 -6.183 1.00 95.81 107 ARG A O 1
ATOM 835 N N . THR A 1 108 ? -5.701 1.065 -7.132 1.00 95.75 108 THR A N 1
ATOM 836 C CA . THR A 1 108 ? -6.063 -0.185 -7.807 1.00 95.75 108 THR A CA 1
ATOM 837 C C . THR A 1 108 ? -6.401 -1.261 -6.783 1.00 95.75 108 THR A C 1
ATOM 839 O O . THR A 1 108 ? -7.440 -1.909 -6.910 1.00 95.75 108 THR A O 1
ATOM 842 N N . LEU A 1 109 ? -5.592 -1.378 -5.728 1.00 97.50 109 LEU A N 1
ATOM 843 C CA . LEU A 1 109 ? -5.831 -2.322 -4.641 1.00 97.50 109 LEU A CA 1
ATOM 844 C C . LEU A 1 109 ? -7.119 -1.991 -3.878 1.00 97.50 109 LEU A C 1
ATOM 846 O O . LEU A 1 109 ? -7.935 -2.886 -3.655 1.00 97.50 109 LEU A O 1
ATOM 850 N N . TRP A 1 110 ? -7.369 -0.714 -3.565 1.00 97.12 110 TRP A N 1
ATOM 851 C CA . TRP A 1 110 ? -8.615 -0.286 -2.921 1.00 97.12 110 TRP A CA 1
ATOM 852 C C . TRP A 1 110 ? -9.854 -0.548 -3.779 1.00 97.12 110 TRP A C 1
ATOM 854 O O . TRP A 1 110 ? -10.876 -1.000 -3.260 1.00 97.12 110 TRP A O 1
ATOM 864 N N . LYS A 1 111 ? -9.781 -0.344 -5.101 1.00 96.12 111 LYS A N 1
ATOM 865 C CA . LYS A 1 111 ? -10.884 -0.692 -6.016 1.00 96.12 111 LYS A CA 1
ATOM 866 C C . LYS A 1 111 ? -11.244 -2.174 -5.932 1.00 96.12 111 LYS A C 1
ATOM 868 O O . LYS A 1 111 ? -12.429 -2.499 -5.863 1.00 96.12 111 LYS A O 1
ATOM 873 N N . SER A 1 112 ? -10.243 -3.056 -5.906 1.00 96.12 112 SER A N 1
ATOM 874 C CA . SER A 1 112 ? -10.450 -4.506 -5.802 1.00 96.12 112 SER A CA 1
ATOM 875 C C . SER A 1 112 ? -10.749 -5.011 -4.389 1.00 96.12 112 SER A C 1
ATOM 877 O O . SER A 1 112 ? -11.223 -6.137 -4.263 1.00 96.12 112 SER A O 1
ATOM 879 N N . TYR A 1 113 ? -10.494 -4.199 -3.360 1.00 96.62 113 TYR A N 1
ATOM 880 C CA . TYR A 1 113 ? -10.594 -4.590 -1.955 1.00 96.62 113 TYR A CA 1
ATOM 881 C C . TYR A 1 113 ? -11.988 -5.100 -1.576 1.00 96.62 113 TYR A C 1
ATOM 883 O O . TYR A 1 113 ? -12.999 -4.433 -1.849 1.00 96.62 113 TYR A O 1
ATOM 891 N N . LYS A 1 114 ? -12.014 -6.241 -0.882 1.00 94.19 114 LYS A N 1
ATOM 892 C CA . LYS A 1 114 ? -13.175 -6.843 -0.219 1.00 94.19 114 LYS A CA 1
ATOM 893 C C . LYS A 1 114 ? -12.877 -7.061 1.267 1.00 94.19 114 LYS A C 1
ATOM 895 O 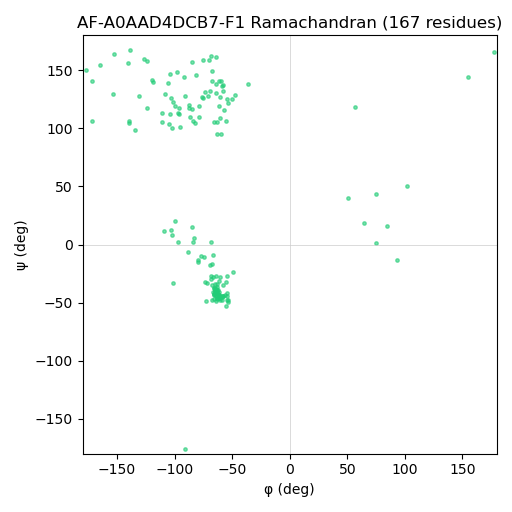O . LYS A 1 114 ? -11.722 -7.193 1.662 1.00 94.19 114 LYS A O 1
ATOM 900 N N . LYS A 1 115 ? -13.933 -7.161 2.083 1.00 91.56 115 LYS A N 1
ATOM 901 C CA . LYS A 1 115 ? -13.824 -7.487 3.516 1.00 91.56 115 LYS A CA 1
ATOM 902 C C . LYS A 1 115 ? -12.952 -8.729 3.706 1.00 91.56 115 LYS A C 1
ATOM 904 O O . LYS A 1 115 ? -13.228 -9.773 3.114 1.00 91.56 115 LYS A O 1
ATOM 909 N N . GLY A 1 116 ? -11.912 -8.609 4.526 1.00 90.00 116 GLY A N 1
ATOM 910 C CA . GLY A 1 116 ? -10.942 -9.683 4.758 1.00 90.00 116 GLY A CA 1
ATOM 911 C C . GLY A 1 116 ? -9.694 -9.665 3.864 1.00 90.00 116 GLY A C 1
ATOM 912 O O . GLY A 1 116 ? -8.706 -10.300 4.233 1.00 90.00 116 GLY A O 1
ATOM 913 N N . ASP A 1 117 ? -9.657 -8.892 2.777 1.00 94.56 117 ASP A N 1
ATOM 914 C CA . ASP A 1 117 ? -8.454 -8.768 1.941 1.00 94.56 117 ASP A CA 1
ATOM 915 C C . ASP A 1 117 ? -7.327 -8.017 2.680 1.00 94.56 117 ASP A C 1
ATOM 917 O O . ASP A 1 117 ? -7.590 -7.338 3.688 1.00 94.56 117 ASP A O 1
ATOM 921 N N . PRO A 1 118 ? -6.066 -8.128 2.212 1.00 96.31 118 PRO A N 1
ATOM 922 C CA . PRO A 1 118 ? -4.972 -7.301 2.702 1.00 96.31 118 PRO A CA 1
ATOM 923 C C . PRO A 1 118 ? -5.261 -5.807 2.525 1.00 96.31 118 PRO A C 1
ATOM 925 O O . PRO A 1 118 ? -5.746 -5.376 1.481 1.00 96.31 118 PRO A O 1
ATOM 928 N N . ILE A 1 119 ? -4.940 -5.015 3.544 1.00 97.38 119 ILE A N 1
ATOM 929 C CA . ILE A 1 119 ? -5.234 -3.580 3.588 1.00 97.38 119 ILE A CA 1
ATOM 930 C C . ILE A 1 119 ? -4.082 -2.808 2.923 1.00 97.38 119 ILE A C 1
ATOM 932 O O . ILE A 1 119 ? -2.945 -2.897 3.402 1.00 97.38 119 ILE A O 1
ATOM 936 N N . PRO A 1 120 ? -4.328 -2.043 1.846 1.00 97.56 120 PRO A N 1
ATOM 937 C CA . PRO A 1 120 ? -3.316 -1.175 1.251 1.00 97.56 120 PRO A CA 1
ATOM 938 C C . PRO A 1 120 ? -2.992 -0.003 2.181 1.00 97.56 120 PRO A C 1
ATOM 940 O O . PRO A 1 120 ? -3.893 0.675 2.672 1.00 97.56 120 PRO A O 1
ATOM 943 N N . LEU A 1 121 ? -1.705 0.256 2.408 1.00 96.50 121 LEU A N 1
ATOM 944 C CA . LEU A 1 121 ? -1.240 1.337 3.270 1.00 96.50 121 LEU A CA 1
ATOM 945 C C . LEU A 1 121 ? -0.100 2.098 2.591 1.00 96.50 121 LEU A C 1
ATOM 947 O O . LEU A 1 121 ? 1.054 1.671 2.637 1.00 96.50 121 LEU A O 1
ATOM 951 N N . HIS A 1 122 ? -0.420 3.235 1.970 1.00 95.81 122 HIS A N 1
ATOM 952 C CA . HIS A 1 122 ? 0.594 4.141 1.438 1.00 95.81 122 HIS A CA 1
ATOM 953 C C . HIS A 1 122 ? 1.265 4.944 2.556 1.00 95.81 122 HIS A C 1
ATOM 955 O O . HIS A 1 122 ? 0.586 5.630 3.327 1.00 95.81 122 HIS A O 1
ATOM 961 N N . ILE A 1 123 ? 2.596 4.900 2.605 1.00 94.00 123 ILE A N 1
ATOM 962 C CA . ILE A 1 123 ? 3.447 5.616 3.555 1.00 94.00 123 ILE A CA 1
ATOM 963 C C . ILE A 1 123 ? 4.448 6.460 2.766 1.00 94.00 123 ILE A C 1
ATOM 965 O O . ILE A 1 123 ? 5.305 5.928 2.066 1.00 94.00 123 ILE A O 1
ATOM 969 N N . ASN A 1 124 ? 4.367 7.779 2.925 1.00 91.25 124 ASN A N 1
ATOM 970 C CA . ASN A 1 124 ? 5.395 8.703 2.452 1.00 91.25 124 ASN A CA 1
ATOM 971 C C . ASN A 1 124 ? 6.496 8.771 3.524 1.00 91.25 124 ASN A C 1
ATOM 973 O O . ASN A 1 124 ? 6.265 9.325 4.602 1.00 91.25 124 ASN A O 1
ATOM 977 N N . LEU A 1 125 ? 7.643 8.145 3.248 1.00 90.25 125 LEU A N 1
ATOM 978 C CA . LEU A 1 125 ? 8.766 8.007 4.177 1.00 90.25 125 LEU A CA 1
ATOM 979 C C . LEU A 1 125 ? 9.377 9.361 4.587 1.00 90.25 125 LEU A C 1
ATOM 981 O O . LEU A 1 125 ? 9.585 9.539 5.788 1.00 90.25 125 LEU A O 1
ATOM 985 N N . PRO A 1 126 ? 9.574 10.339 3.678 1.00 86.50 126 PRO A N 1
ATOM 986 C CA . PRO A 1 126 ? 10.031 11.683 4.041 1.00 86.50 126 PRO A CA 1
ATOM 987 C C . PRO A 1 126 ? 9.191 12.401 5.105 1.00 86.50 126 PRO A C 1
ATOM 989 O O . PRO A 1 126 ? 9.702 13.251 5.828 1.00 86.50 126 PRO A O 1
ATOM 992 N N . LEU A 1 127 ? 7.899 12.077 5.231 1.00 83.06 127 LEU A N 1
ATOM 993 C CA . LEU A 1 127 ? 6.999 12.691 6.219 1.00 83.06 127 LEU A CA 1
ATOM 994 C C . LEU A 1 127 ? 7.063 12.030 7.606 1.00 83.06 127 LEU A C 1
ATOM 996 O O . LEU A 1 127 ? 6.139 12.206 8.410 1.00 83.06 127 LEU A O 1
ATOM 1000 N N . ILE A 1 128 ? 8.092 11.223 7.868 1.00 79.81 128 ILE A N 1
ATOM 1001 C CA . ILE A 1 128 ? 8.275 10.488 9.117 1.00 79.81 128 ILE A CA 1
ATOM 1002 C C . ILE A 1 128 ? 9.464 11.074 9.876 1.00 79.81 128 ILE A C 1
ATOM 1004 O O . ILE A 1 128 ? 10.618 10.794 9.572 1.00 79.81 128 ILE A O 1
ATOM 1008 N N . ASP A 1 129 ? 9.167 11.821 10.938 1.00 73.06 129 ASP A N 1
ATOM 1009 C CA . ASP A 1 129 ? 10.183 12.546 11.715 1.00 73.06 129 ASP A CA 1
ATOM 1010 C C . ASP A 1 129 ? 11.144 11.636 12.502 1.00 73.06 129 ASP A C 1
ATOM 1012 O O . ASP A 1 129 ? 12.270 12.023 12.808 1.00 73.06 129 ASP A O 1
ATOM 1016 N N . ASN A 1 130 ? 10.701 10.428 12.874 1.00 73.56 130 ASN A N 1
ATOM 1017 C CA . ASN A 1 130 ? 11.503 9.475 13.642 1.00 73.56 130 ASN A CA 1
ATOM 1018 C C . ASN A 1 130 ? 11.295 8.041 13.122 1.00 73.56 130 ASN A C 1
ATOM 1020 O O . ASN A 1 130 ? 10.242 7.448 13.390 1.00 73.56 130 ASN A O 1
ATOM 1024 N N . PRO A 1 131 ? 12.281 7.473 12.405 1.00 67.25 131 PRO A N 1
ATOM 1025 C CA . PRO A 1 131 ? 12.177 6.155 11.783 1.00 67.25 131 PRO A CA 1
ATOM 1026 C C . PRO A 1 131 ? 12.280 4.993 12.780 1.00 67.25 131 PRO A C 1
ATOM 1028 O O . PRO A 1 131 ? 12.006 3.857 12.408 1.00 67.25 131 PRO A O 1
ATOM 1031 N N . GLN A 1 132 ? 12.672 5.254 14.036 1.00 69.38 132 GLN A N 1
ATOM 1032 C CA . GLN A 1 132 ? 12.702 4.237 15.098 1.00 69.38 132 GLN A CA 1
ATOM 1033 C C . GLN A 1 132 ? 11.310 3.931 15.672 1.00 69.38 132 GLN A C 1
ATOM 1035 O O . GLN A 1 132 ? 11.151 2.976 16.432 1.00 69.38 132 GLN A O 1
ATOM 1040 N N . ASP A 1 133 ? 10.303 4.731 15.320 1.00 71.81 133 ASP A N 1
ATOM 1041 C CA . ASP A 1 133 ? 8.930 4.508 15.753 1.00 71.81 133 ASP A CA 1
ATOM 1042 C C . ASP A 1 133 ? 8.200 3.520 14.823 1.00 71.81 133 ASP A C 1
ATOM 1044 O O . ASP A 1 133 ? 8.554 3.354 13.657 1.00 71.81 133 ASP A O 1
ATOM 1048 N N . ASP A 1 134 ? 7.140 2.875 15.326 1.00 85.44 134 ASP A N 1
ATOM 1049 C CA . ASP A 1 134 ? 6.295 1.946 14.556 1.00 85.44 134 ASP A CA 1
ATOM 1050 C C . ASP A 1 134 ? 5.596 2.695 13.396 1.00 85.44 134 ASP A C 1
ATOM 1052 O O . ASP A 1 134 ? 4.546 3.322 13.577 1.00 85.44 134 ASP A O 1
ATOM 1056 N N . LEU A 1 135 ? 6.213 2.650 12.205 1.00 89.12 135 LEU A N 1
ATOM 1057 C CA . LEU A 1 135 ? 5.779 3.352 10.987 1.00 89.12 135 LEU A CA 1
ATOM 1058 C C . LEU A 1 135 ? 4.326 3.040 10.626 1.00 89.12 135 LEU A C 1
ATOM 1060 O O . LEU A 1 135 ? 3.556 3.930 10.265 1.00 89.12 135 LEU A O 1
ATOM 1064 N N . ILE A 1 136 ? 3.951 1.767 10.754 1.00 91.69 136 ILE A N 1
ATOM 1065 C CA . ILE A 1 136 ? 2.613 1.280 10.432 1.00 91.69 136 ILE A CA 1
ATOM 1066 C C . ILE A 1 136 ? 1.612 1.868 11.422 1.00 91.69 136 ILE A C 1
ATOM 1068 O O . ILE A 1 136 ? 0.597 2.421 11.004 1.00 91.69 136 ILE A O 1
ATOM 1072 N N . ARG A 1 137 ? 1.908 1.809 12.728 1.00 92.00 137 ARG A N 1
ATOM 1073 C CA . ARG A 1 137 ? 1.039 2.395 13.758 1.00 92.00 137 ARG A CA 1
ATOM 1074 C C . ARG A 1 137 ? 0.836 3.890 13.538 1.00 92.00 137 ARG A C 1
ATOM 1076 O O . ARG A 1 137 ? -0.305 4.337 13.555 1.00 92.00 137 ARG A O 1
ATOM 1083 N N . LYS A 1 138 ? 1.912 4.648 13.302 1.00 90.25 138 LYS A N 1
ATOM 1084 C CA . LYS A 1 138 ? 1.822 6.091 13.036 1.00 90.25 138 LYS A CA 1
ATOM 1085 C C . LYS A 1 138 ? 0.967 6.385 11.814 1.00 90.25 138 LYS A C 1
ATOM 1087 O O . LYS A 1 138 ? 0.138 7.289 11.858 1.00 90.25 138 LYS A O 1
ATOM 1092 N N . GLN A 1 139 ? 1.150 5.627 10.735 1.00 92.69 139 GLN A N 1
ATOM 1093 C CA . GLN A 1 139 ? 0.349 5.840 9.540 1.00 92.69 139 GLN A CA 1
ATOM 1094 C C . GLN A 1 139 ? -1.127 5.524 9.787 1.00 92.69 139 GLN A C 1
ATOM 1096 O O . GLN A 1 139 ? -1.976 6.310 9.388 1.00 92.69 139 GLN A O 1
ATOM 1101 N N . LEU A 1 140 ? -1.447 4.430 10.480 1.00 93.88 140 LEU A N 1
ATOM 1102 C CA . LEU A 1 140 ? -2.829 4.098 10.838 1.00 93.88 140 LEU A CA 1
ATOM 1103 C C . LEU A 1 140 ? -3.462 5.180 11.728 1.00 93.88 140 LEU A C 1
ATOM 1105 O O . LEU A 1 140 ? -4.593 5.581 11.480 1.00 93.88 140 LEU A O 1
ATOM 1109 N N . GLN A 1 141 ? -2.718 5.726 12.693 1.00 92.94 141 GLN A N 1
ATOM 1110 C CA . GLN A 1 141 ? -3.180 6.846 13.522 1.00 92.94 141 GLN A CA 1
ATOM 1111 C C . GLN A 1 141 ? -3.432 8.123 12.703 1.00 92.94 141 GLN A C 1
ATOM 1113 O O . GLN A 1 141 ? -4.392 8.835 12.972 1.00 92.94 141 GLN A O 1
ATOM 1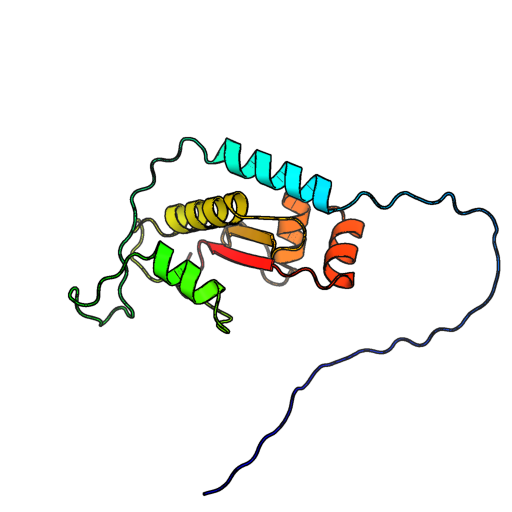118 N N . ARG A 1 142 ? -2.618 8.406 11.673 1.00 91.19 142 ARG A N 1
ATOM 1119 C CA . ARG A 1 142 ? -2.859 9.517 10.723 1.00 91.19 142 ARG A CA 1
ATOM 1120 C C . ARG A 1 142 ? -4.092 9.302 9.841 1.00 91.19 142 ARG A C 1
ATOM 1122 O O . ARG A 1 142 ? -4.545 10.253 9.216 1.00 91.19 142 ARG A O 1
ATOM 1129 N N . LEU A 1 143 ? -4.587 8.069 9.761 1.00 92.94 143 LEU A N 1
ATOM 1130 C CA . LEU A 1 143 ? -5.830 7.690 9.085 1.00 92.94 143 LEU A CA 1
ATOM 1131 C C . LEU A 1 143 ? -6.989 7.529 10.080 1.00 92.94 143 LEU A C 1
ATOM 1133 O O . LEU A 1 143 ? -7.961 6.850 9.770 1.00 92.94 143 LEU A O 1
ATOM 1137 N N . ASP A 1 144 ? -6.857 8.124 11.268 1.00 94.25 144 ASP A N 1
ATOM 1138 C CA . ASP A 1 144 ? -7.856 8.158 12.336 1.00 94.25 144 ASP A CA 1
ATOM 1139 C C . ASP A 1 144 ? -8.212 6.789 12.949 1.00 94.25 144 ASP A C 1
ATOM 1141 O O . ASP A 1 144 ? -9.205 6.665 13.667 1.00 94.25 144 ASP A O 1
ATOM 1145 N N . PHE A 1 145 ? -7.370 5.763 12.761 1.00 94.56 145 PHE A N 1
ATOM 1146 C CA . PHE A 1 145 ? -7.516 4.505 13.498 1.00 94.56 145 PHE A CA 1
ATOM 1147 C C . PHE A 1 145 ? -7.043 4.674 14.943 1.00 94.56 145 PHE A C 1
ATOM 1149 O O . PHE A 1 145 ? -5.904 5.059 15.220 1.00 94.56 145 PHE A O 1
ATOM 1156 N N . SER A 1 146 ? -7.917 4.316 15.880 1.00 94.38 146 SER A N 1
ATOM 1157 C CA . SER A 1 146 ? -7.612 4.306 17.310 1.00 94.38 146 SER A CA 1
ATOM 1158 C C . SER A 1 146 ? -6.628 3.193 17.690 1.00 94.38 146 SER A C 1
ATOM 1160 O O . SER A 1 146 ? -6.519 2.163 17.024 1.00 94.38 146 SER A O 1
ATOM 1162 N N . ASP A 1 147 ? -5.958 3.343 18.834 1.00 93.25 147 ASP A N 1
ATOM 1163 C CA . ASP A 1 147 ? -5.065 2.305 19.363 1.00 93.25 147 ASP A CA 1
ATOM 1164 C C . ASP A 1 147 ? -5.779 0.962 19.588 1.00 93.25 147 ASP A C 1
ATOM 1166 O O . ASP A 1 147 ? -5.191 -0.096 19.357 1.00 93.25 147 ASP A O 1
ATOM 1170 N N . THR A 1 148 ? -7.056 0.990 19.982 1.00 93.06 148 THR A N 1
ATOM 1171 C CA . THR A 1 148 ? -7.886 -0.214 20.135 1.00 93.06 148 THR A CA 1
ATOM 1172 C C . THR A 1 148 ? -8.074 -0.934 18.803 1.00 93.06 148 THR A C 1
ATOM 1174 O O . THR A 1 148 ? -7.864 -2.142 18.732 1.00 93.06 148 THR A O 1
ATOM 1177 N N . GLN A 1 149 ? -8.387 -0.196 17.736 1.00 93.62 149 GLN A N 1
ATOM 1178 C CA . GLN A 1 149 ? -8.524 -0.752 16.387 1.00 93.62 149 GLN A CA 1
ATOM 1179 C C . GLN A 1 149 ? -7.196 -1.304 15.864 1.00 93.62 149 GLN A C 1
ATOM 1181 O O . GLN A 1 149 ? -7.151 -2.382 15.282 1.00 93.62 149 GLN A O 1
ATOM 1186 N N . ILE A 1 150 ? -6.081 -0.620 16.124 1.00 93.75 150 ILE A N 1
ATOM 1187 C CA . ILE A 1 150 ? -4.751 -1.101 15.726 1.00 93.75 150 ILE A CA 1
ATOM 1188 C C . ILE A 1 150 ? -4.395 -2.403 16.461 1.00 93.75 150 ILE A C 1
ATOM 1190 O O . ILE A 1 150 ? -3.834 -3.320 15.857 1.00 93.75 150 ILE A O 1
ATOM 1194 N N . MET A 1 151 ? -4.728 -2.518 17.750 1.00 91.56 151 MET A N 1
ATOM 1195 C CA . MET A 1 151 ? -4.576 -3.776 18.490 1.00 91.56 151 MET A CA 1
ATOM 1196 C C . MET A 1 151 ? -5.474 -4.880 17.929 1.00 91.56 151 MET A C 1
ATOM 1198 O O . MET A 1 151 ? -5.026 -6.020 17.835 1.00 91.56 151 MET A O 1
ATOM 1202 N N . GLU A 1 152 ? -6.698 -4.555 17.517 1.00 91.25 152 GLU A N 1
ATOM 1203 C CA . GLU A 1 152 ? -7.613 -5.500 16.876 1.00 91.25 152 GLU A CA 1
ATOM 1204 C C . GLU A 1 152 ? -7.061 -6.018 15.540 1.00 91.25 152 GLU A C 1
ATOM 1206 O O . GLU A 1 152 ? -7.015 -7.233 15.347 1.00 91.25 152 GLU A O 1
ATOM 1211 N N . LEU A 1 153 ? -6.544 -5.142 14.664 1.00 92.44 153 LEU A N 1
ATOM 1212 C CA . LEU A 1 153 ? -5.881 -5.546 13.412 1.00 92.44 153 LEU A CA 1
ATOM 1213 C C . LEU A 1 153 ? -4.748 -6.543 13.677 1.00 92.44 153 LEU A C 1
ATOM 1215 O O . LEU A 1 153 ? -4.631 -7.555 12.980 1.00 92.44 153 LEU A O 1
ATOM 1219 N N . LYS A 1 154 ? -3.929 -6.266 14.703 1.00 91.38 154 LYS A N 1
ATOM 1220 C CA . LYS A 1 154 ? -2.830 -7.143 15.128 1.00 91.38 154 LYS A CA 1
ATOM 1221 C C . LYS A 1 154 ? -3.362 -8.475 15.669 1.00 91.38 154 LYS A C 1
ATOM 1223 O O . LYS A 1 154 ? -2.883 -9.523 15.252 1.00 91.38 154 LYS A O 1
ATOM 1228 N N . ALA A 1 155 ? -4.366 -8.456 16.547 1.00 90.56 155 ALA A N 1
ATOM 1229 C CA . ALA A 1 155 ? -4.951 -9.657 17.149 1.00 90.56 155 ALA A CA 1
ATOM 1230 C C . ALA A 1 155 ? -5.644 -10.566 16.119 1.00 90.56 155 ALA A C 1
ATOM 1232 O O . ALA A 1 155 ? -5.601 -11.789 16.241 1.00 90.56 155 ALA A O 1
ATOM 1233 N N . GLN A 1 156 ? -6.250 -9.975 15.089 1.00 90.56 156 GLN A N 1
ATOM 1234 C CA . GLN A 1 156 ? -6.897 -10.687 13.987 1.00 90.56 156 GLN A CA 1
ATOM 1235 C C . GLN A 1 156 ? -5.920 -11.107 12.875 1.00 90.56 156 GLN A C 1
ATOM 1237 O O . GLN A 1 156 ? -6.353 -11.683 11.877 1.00 90.56 156 GLN A O 1
ATOM 1242 N N . ASN A 1 157 ? -4.616 -10.837 13.017 1.00 90.88 157 ASN A N 1
ATOM 1243 C CA . ASN A 1 157 ? -3.597 -11.089 11.992 1.00 90.88 157 ASN A CA 1
ATOM 1244 C C . ASN A 1 157 ?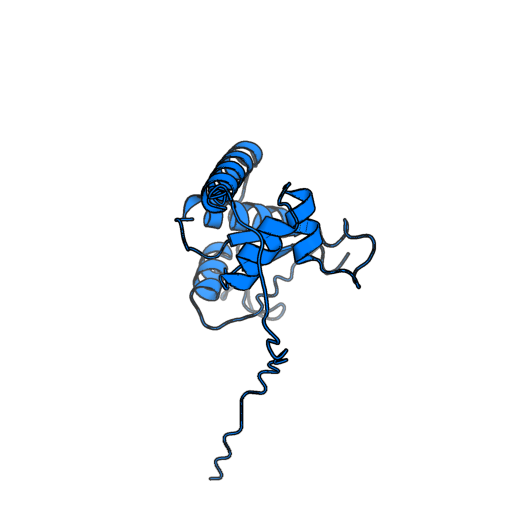 -3.975 -10.512 10.613 1.00 90.88 157 ASN A C 1
ATOM 1246 O O . ASN A 1 157 ? -3.755 -11.153 9.580 1.00 90.88 157 ASN A O 1
ATOM 1250 N N . ARG A 1 158 ? -4.571 -9.311 10.580 1.00 93.44 158 ARG A N 1
ATOM 1251 C CA . ARG A 1 158 ? -4.922 -8.650 9.316 1.00 93.44 158 ARG A CA 1
ATOM 1252 C C . ARG A 1 158 ? -3.642 -8.341 8.540 1.00 93.44 158 ARG A C 1
ATOM 1254 O O . ARG A 1 158 ? -2.681 -7.798 9.082 1.00 93.44 158 ARG A O 1
ATOM 1261 N N . GLN A 1 159 ? -3.626 -8.719 7.266 1.00 95.06 159 GLN A N 1
ATOM 1262 C CA . GLN A 1 159 ? -2.483 -8.492 6.387 1.00 95.06 159 GLN A CA 1
ATOM 1263 C C . GLN A 1 159 ? -2.498 -7.062 5.849 1.00 95.06 159 GLN A C 1
ATOM 1265 O O . GLN A 1 159 ? -3.562 -6.507 5.579 1.00 95.06 159 GLN A O 1
ATOM 1270 N N . LEU A 1 160 ? -1.312 -6.486 5.664 1.00 96.50 160 LEU A N 1
ATOM 1271 C CA . LEU A 1 160 ? -1.122 -5.157 5.090 1.00 96.50 160 LEU A CA 1
ATOM 1272 C C . LEU A 1 160 ? -0.279 -5.264 3.820 1.00 96.50 160 LEU A C 1
ATOM 1274 O O . LEU A 1 160 ? 0.697 -6.014 3.789 1.00 96.50 160 LEU A O 1
ATOM 1278 N N . ILE A 1 161 ? -0.617 -4.470 2.807 1.00 97.88 161 ILE A N 1
ATOM 1279 C CA . ILE A 1 161 ? 0.263 -4.182 1.673 1.00 97.88 161 ILE A CA 1
ATOM 1280 C C . ILE A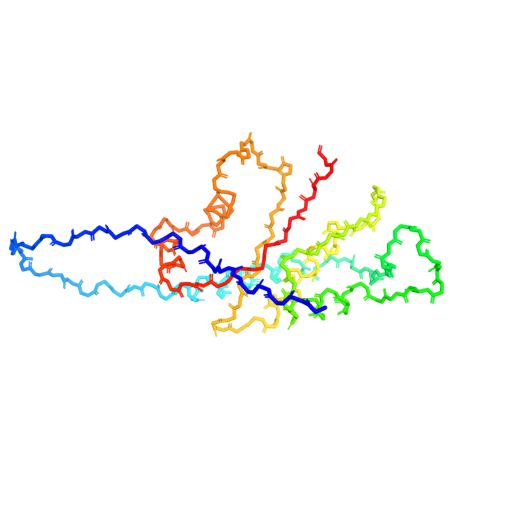 1 161 ? 0.833 -2.790 1.917 1.00 97.88 161 ILE A C 1
ATOM 1282 O O . ILE A 1 161 ? 0.152 -1.787 1.709 1.00 97.88 161 ILE A O 1
ATOM 1286 N N . VAL A 1 162 ? 2.070 -2.733 2.404 1.00 96.88 162 VAL A N 1
ATOM 1287 C CA . VAL A 1 162 ? 2.731 -1.466 2.730 1.00 96.88 162 VAL A CA 1
ATOM 1288 C C . VAL A 1 162 ? 3.428 -0.931 1.484 1.00 96.88 162 VAL A C 1
ATOM 1290 O O . VAL A 1 162 ? 4.333 -1.569 0.950 1.00 96.88 162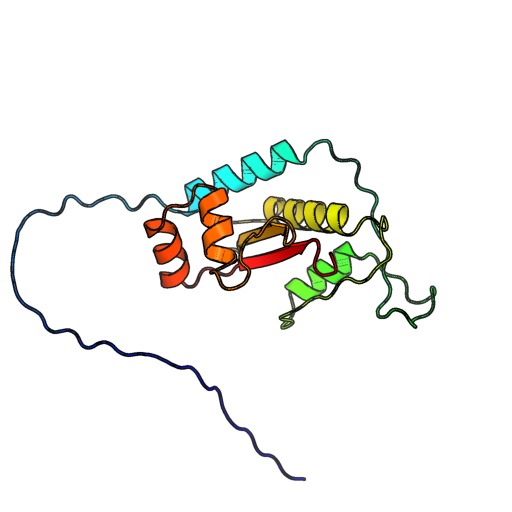 VAL A O 1
ATOM 1293 N N . ILE A 1 163 ? 2.996 0.241 1.024 1.00 97.25 163 ILE A N 1
ATOM 1294 C CA . ILE A 1 163 ? 3.562 0.933 -0.135 1.00 97.25 163 ILE A CA 1
ATOM 1295 C C . ILE A 1 163 ? 4.397 2.093 0.398 1.00 97.25 163 ILE A C 1
ATOM 1297 O O . ILE A 1 163 ? 3.848 3.101 0.840 1.00 97.25 163 ILE A O 1
ATOM 1301 N N . CYS A 1 164 ? 5.717 1.933 0.386 1.00 94.38 164 CYS A N 1
ATOM 1302 C CA . CYS A 1 164 ? 6.653 2.956 0.840 1.00 94.38 164 CYS A CA 1
ATOM 1303 C C . CYS A 1 164 ? 7.080 3.856 -0.325 1.00 94.38 164 CYS A C 1
ATOM 1305 O O . CYS A 1 164 ? 7.554 3.362 -1.348 1.00 94.38 164 CYS A O 1
ATOM 1307 N N . ASP A 1 165 ? 6.954 5.167 -0.145 1.00 93.06 165 ASP A N 1
ATOM 1308 C CA . ASP A 1 165 ? 7.318 6.186 -1.130 1.00 93.06 165 ASP A CA 1
ATOM 1309 C C . ASP A 1 165 ? 8.418 7.109 -0.587 1.00 93.06 165 ASP A C 1
ATOM 1311 O O . ASP A 1 165 ? 8.389 7.456 0.594 1.00 93.06 165 ASP A O 1
ATOM 1315 N N . GLY A 1 166 ? 9.381 7.482 -1.436 1.00 88.75 166 GLY A N 1
ATOM 1316 C CA . GLY A 1 166 ? 10.537 8.315 -1.061 1.00 88.75 166 GLY A CA 1
ATOM 1317 C C . GLY A 1 166 ? 11.622 7.588 -0.252 1.00 88.75 166 GLY A C 1
ATOM 1318 O O . GLY A 1 166 ? 12.096 8.108 0.747 1.00 88.75 166 GLY A O 1
ATOM 1319 N N . TYR A 1 167 ? 11.997 6.358 -0.625 1.00 83.19 167 TYR A N 1
ATOM 1320 C CA . TYR A 1 167 ? 13.046 5.599 0.086 1.00 83.19 167 TYR A CA 1
ATOM 1321 C C . TYR A 1 167 ? 14.457 6.195 -0.067 1.00 83.19 167 TYR A C 1
ATOM 1323 O O . TYR A 1 167 ? 15.302 6.002 0.804 1.00 83.19 167 TYR A O 1
ATOM 1331 N N . ASP A 1 168 ? 14.724 6.859 -1.190 1.00 79.56 168 ASP A N 1
ATOM 1332 C CA . ASP A 1 168 ? 16.015 7.437 -1.569 1.00 79.56 168 ASP A CA 1
ATOM 1333 C C . ASP A 1 168 ? 16.151 8.938 -1.254 1.00 79.56 168 ASP A C 1
ATOM 1335 O O . ASP A 1 168 ? 17.184 9.529 -1.576 1.00 79.56 168 ASP A O 1
ATOM 1339 N N . GLU A 1 169 ? 15.129 9.535 -0.638 1.00 66.25 169 GLU A N 1
ATOM 1340 C CA . GLU A 1 169 ? 15.068 10.948 -0.231 1.00 66.25 169 GLU A CA 1
ATOM 1341 C C . GLU A 1 169 ? 15.545 11.150 1.215 1.00 66.25 169 GLU A C 1
ATOM 1343 O O . GLU A 1 169 ? 16.287 12.135 1.445 1.00 66.25 169 GLU A O 1
#

Sequence (169 aa):
MSLRKNARETVFSTFSKEQDETVSGAMAVAIPEIEDDLLRLKDFRLETQENALYIPQQAKPSLQSSDDTLFPLMEKAIEFLAGPGLVFLLLGDSGGGKSIFNLQLERTLWKSYKKGDPIPLHINLPLIDNPQDDLIRKQLQRLDFSDTQIMELKAQNRQLIVICDGYDE